Protein AF-A0A7S0P235-F1 (afdb_monomer)

Foldseek 3Di:
DVLQVVLCVVVLDVTFDPCLVVQLVVCQVVVFQKEKEKDACAVQDPPRHPPDDDDRIDIEMDGNQQSNGSSSVCVQRVHPPNYGRGVVDDDDDDPCCVPPVPTGYHYDYDCPVVDDDDDPDPDDDDDDDDDDDD

Secondary structure (DSSP, 8-state):
-HHHHHHHHTSSSS---HHHHHHHHHHHHH--SEEEEEEE-TTTSTT--TT--S--EEEEEE-GGGSSSHHHHHHHHSSSS-----SSPPPPPPHHHHHTS---EEEE---TTT------TT------PPPPP-

Sequence (134 aa):
AEQKAAAAAGGEVAYVSTNDCTVSAFLRCLQPDCAIMAINFRGKLDGCGEADAGNYEDLITYMRGDYETPALLRRSVGGAPYRRAGAPPTAMLSNWAHFAGGATYGAITNWSKFARPLALGASEQELHLPLFDW

Mean predicted aligned error: 6.0 Å

Structure (mmCIF, N/CA/C/O backbone):
data_AF-A0A7S0P235-F1
#
_entry.id   AF-A0A7S0P235-F1
#
loop_
_atom_site.group_PDB
_atom_site.id
_atom_site.type_symbol
_atom_site.label_atom_id
_atom_site.label_alt_id
_atom_site.label_comp_id
_atom_site.label_asym_id
_atom_site.label_entity_id
_atom_site.label_seq_id
_atom_site.pdbx_PDB_ins_code
_atom_site.Cartn_x
_atom_site.Cartn_y
_atom_site.Cartn_z
_atom_site.occupancy
_atom_site.B_iso_or_equiv
_atom_site.auth_seq_id
_atom_site.auth_comp_id
_atom_site.auth_asym_id
_atom_site.auth_atom_id
_atom_site.pdbx_PDB_model_num
ATOM 1 N N . ALA A 1 1 ? 1.767 -18.796 3.807 1.00 66.19 1 ALA A N 1
ATOM 2 C CA . ALA A 1 1 ? 0.775 -19.584 3.040 1.00 66.19 1 ALA A CA 1
ATOM 3 C C . ALA A 1 1 ? -0.557 -19.636 3.781 1.00 66.19 1 ALA A C 1
ATOM 5 O O . ALA A 1 1 ? -1.568 -19.252 3.212 1.00 66.19 1 ALA A O 1
ATOM 6 N N . GLU A 1 2 ? -0.535 -19.991 5.064 1.00 78.75 2 GLU A N 1
ATOM 7 C CA . GLU A 1 2 ? -1.706 -20.077 5.946 1.00 78.75 2 GLU A CA 1
ATOM 8 C C . GLU A 1 2 ? -2.603 -18.825 5.953 1.00 78.75 2 GLU A C 1
ATOM 10 O O . GLU A 1 2 ? -3.786 -18.937 5.660 1.00 78.75 2 GLU A O 1
ATOM 15 N N . GLN A 1 3 ? -2.050 -17.616 6.141 1.00 76.50 3 GLN A N 1
ATOM 16 C CA . GLN A 1 3 ? -2.857 -16.382 6.090 1.00 76.50 3 GLN A CA 1
ATOM 17 C C . GLN A 1 3 ? -3.567 -16.155 4.745 1.00 76.50 3 GLN A C 1
ATOM 19 O O . GLN A 1 3 ? -4.662 -15.600 4.711 1.00 76.50 3 GLN A O 1
ATOM 24 N N . LYS A 1 4 ? -2.964 -16.593 3.629 1.00 81.44 4 LYS A N 1
ATOM 25 C CA . LYS A 1 4 ? -3.592 -16.481 2.304 1.00 81.44 4 LYS A CA 1
ATOM 26 C C . LYS A 1 4 ? -4.774 -17.439 2.174 1.00 81.44 4 LYS A C 1
ATOM 28 O O . LYS A 1 4 ? -5.804 -17.052 1.634 1.00 81.44 4 LYS A O 1
ATOM 33 N N . ALA A 1 5 ? -4.624 -18.655 2.700 1.00 77.75 5 ALA A N 1
ATOM 34 C CA . ALA A 1 5 ? -5.684 -19.657 2.730 1.00 77.75 5 ALA A CA 1
ATOM 35 C C . ALA A 1 5 ? -6.838 -19.233 3.653 1.00 77.75 5 ALA A C 1
ATOM 37 O O . ALA A 1 5 ? -7.996 -19.301 3.251 1.00 77.75 5 ALA A O 1
ATOM 38 N N . ALA A 1 6 ?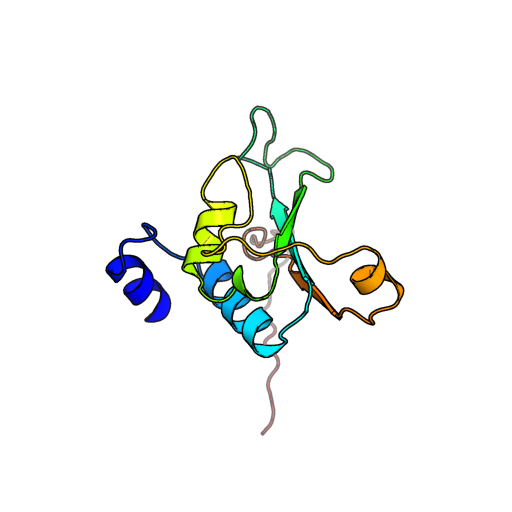 -6.528 -18.713 4.843 1.00 77.88 6 ALA A N 1
ATOM 39 C CA . ALA A 1 6 ? -7.525 -18.220 5.790 1.00 77.88 6 ALA A CA 1
ATOM 40 C C . ALA A 1 6 ? -8.354 -17.060 5.212 1.00 77.88 6 ALA A C 1
ATOM 42 O O . ALA A 1 6 ? -9.573 -17.047 5.351 1.00 77.88 6 ALA A O 1
ATOM 43 N N . ALA A 1 7 ? -7.718 -16.115 4.509 1.00 74.44 7 ALA A N 1
ATOM 44 C CA . ALA A 1 7 ? -8.437 -15.006 3.884 1.00 74.44 7 ALA A CA 1
ATOM 45 C C . ALA A 1 7 ? -9.386 -15.468 2.766 1.00 74.44 7 ALA A C 1
ATOM 47 O O . ALA A 1 7 ? -10.499 -14.960 2.672 1.00 74.44 7 ALA A O 1
ATOM 48 N N . ALA A 1 8 ? -8.971 -16.450 1.956 1.00 70.81 8 ALA A N 1
ATOM 49 C CA . ALA A 1 8 ? -9.838 -17.047 0.942 1.00 70.81 8 ALA A CA 1
ATOM 50 C C . ALA A 1 8 ? -11.035 -17.786 1.573 1.00 70.81 8 ALA A C 1
ATOM 52 O O . ALA A 1 8 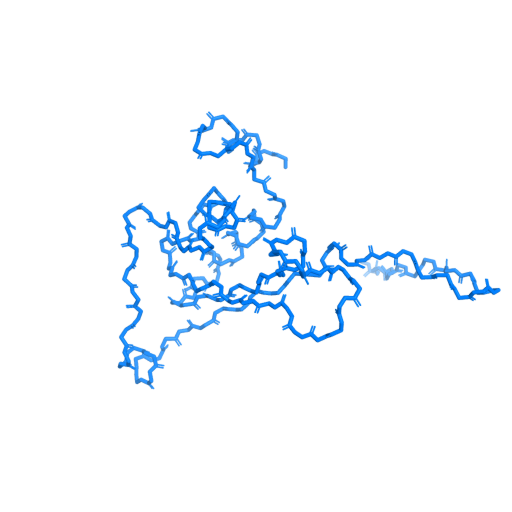? -12.147 -17.705 1.060 1.00 70.81 8 ALA A O 1
ATOM 53 N N . ALA A 1 9 ? -10.828 -18.457 2.711 1.00 70.44 9 ALA A N 1
ATOM 54 C CA . ALA A 1 9 ? -11.888 -19.151 3.443 1.00 70.44 9 ALA A CA 1
ATOM 55 C C . ALA A 1 9 ? -12.880 -18.197 4.137 1.00 70.44 9 ALA A C 1
ATOM 57 O O . ALA A 1 9 ? -14.056 -18.527 4.261 1.00 70.44 9 ALA A O 1
ATOM 58 N N . GLY A 1 10 ? -12.429 -17.014 4.568 1.00 72.88 10 GLY A N 1
ATOM 59 C CA . GLY A 1 10 ? -13.272 -16.007 5.223 1.00 72.88 10 GLY A CA 1
ATOM 60 C C . GLY A 1 10 ? -14.265 -15.295 4.295 1.00 72.88 10 GLY A C 1
ATOM 61 O O . GLY A 1 10 ? -15.161 -14.616 4.782 1.00 72.88 10 GLY A O 1
ATOM 62 N N . GLY A 1 11 ? -14.123 -15.420 2.969 1.00 73.81 11 GLY A N 1
ATOM 63 C CA . GLY A 1 11 ? -15.092 -14.923 1.980 1.00 73.81 11 GLY A CA 1
ATOM 64 C C . GLY A 1 11 ? -15.154 -13.399 1.789 1.00 73.81 11 GLY A C 1
ATOM 65 O O . GLY A 1 11 ? -15.811 -12.932 0.864 1.00 73.81 11 GLY A O 1
ATOM 66 N N . GLU A 1 12 ? -14.454 -12.609 2.608 1.00 80.38 12 GLU A N 1
ATOM 67 C CA . GLU A 1 12 ? -14.461 -11.140 2.512 1.00 80.38 12 GLU A CA 1
ATOM 68 C C . GLU A 1 12 ? -13.705 -10.593 1.291 1.00 80.38 12 GLU A C 1
ATOM 70 O O . GLU A 1 12 ? -14.008 -9.502 0.803 1.00 80.38 12 GLU A O 1
ATOM 75 N N . VAL A 1 13 ? -12.697 -11.328 0.813 1.00 89.50 13 VAL A N 1
ATOM 76 C CA . VAL A 1 13 ? -11.896 -11.012 -0.376 1.00 89.50 13 VAL A CA 1
ATOM 77 C C . VAL A 1 13 ? -11.519 -12.300 -1.101 1.00 89.50 13 VAL A C 1
ATOM 79 O O . VAL A 1 13 ? -11.275 -13.322 -0.468 1.00 89.50 13 VAL A O 1
ATOM 82 N N . ALA A 1 14 ? -11.398 -12.248 -2.430 1.00 90.00 14 ALA A N 1
ATOM 83 C CA . ALA A 1 14 ? -11.033 -13.426 -3.223 1.00 90.00 14 ALA A CA 1
ATOM 84 C C . ALA A 1 14 ? -9.629 -13.969 -2.890 1.00 90.00 14 ALA A C 1
ATOM 86 O O . ALA A 1 14 ? -9.378 -15.166 -2.991 1.00 90.00 1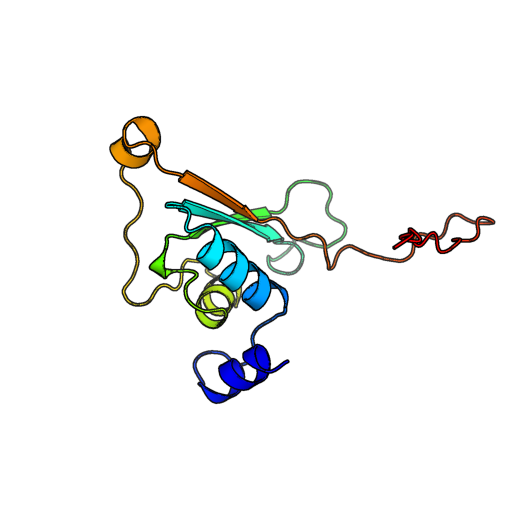4 ALA A O 1
ATOM 87 N N . TYR A 1 15 ? -8.695 -13.086 -2.519 1.00 93.19 15 TYR A N 1
ATOM 88 C CA . TYR A 1 15 ? -7.344 -13.451 -2.099 1.00 93.19 15 TYR A CA 1
ATOM 89 C C . TYR A 1 15 ? -6.661 -12.298 -1.364 1.00 93.19 15 TYR A C 1
ATOM 91 O O . TYR A 1 15 ? -7.030 -11.141 -1.542 1.00 93.19 15 TYR A O 1
ATOM 99 N N . VAL A 1 16 ? -5.588 -12.597 -0.630 1.00 94.88 16 VAL A N 1
ATOM 100 C CA . VAL A 1 16 ? -4.645 -11.597 -0.097 1.00 94.88 16 VAL A CA 1
ATOM 101 C C . VAL A 1 16 ? -3.240 -11.842 -0.656 1.00 94.88 16 VAL A C 1
ATOM 103 O O . VAL A 1 16 ? -2.851 -12.968 -0.979 1.00 94.88 16 VAL A O 1
ATOM 106 N N . SER A 1 17 ? -2.470 -10.772 -0.836 1.00 93.69 17 SER A N 1
ATOM 107 C CA . SER A 1 17 ? -1.106 -10.811 -1.364 1.00 93.69 17 SER A CA 1
ATOM 108 C C . SER A 1 17 ? -0.106 -10.961 -0.229 1.00 93.69 17 SER A C 1
ATOM 110 O O . SER A 1 17 ? -0.428 -10.792 0.942 1.00 93.69 17 SER A O 1
ATOM 112 N N . THR A 1 18 ? 1.144 -11.249 -0.590 1.00 95.06 18 THR A N 1
ATOM 113 C CA . THR A 1 18 ? 2.247 -11.156 0.370 1.00 95.06 18 THR A CA 1
ATOM 114 C C . THR A 1 18 ? 2.365 -9.737 0.935 1.00 95.06 18 THR A C 1
ATOM 116 O O . THR A 1 18 ? 2.545 -9.606 2.135 1.00 95.06 18 THR A O 1
ATOM 119 N N . ASN A 1 19 ? 2.185 -8.694 0.108 1.00 95.50 19 ASN A N 1
ATOM 120 C CA . ASN A 1 19 ? 2.203 -7.306 0.577 1.00 95.50 19 ASN A CA 1
ATOM 121 C C . ASN A 1 19 ? 1.143 -7.068 1.659 1.00 95.50 19 ASN A C 1
ATOM 123 O O . ASN A 1 19 ? 1.474 -6.555 2.717 1.00 95.50 19 ASN A O 1
ATOM 127 N N . ASP A 1 20 ? -0.098 -7.503 1.432 1.00 96.12 20 ASP A N 1
ATOM 128 C CA . ASP A 1 20 ? -1.196 -7.293 2.386 1.00 96.12 20 ASP A CA 1
ATOM 129 C C . ASP A 1 20 ? -0.886 -7.958 3.739 1.00 96.12 20 ASP A C 1
ATOM 131 O O . ASP A 1 20 ? -1.083 -7.363 4.797 1.00 96.12 20 ASP A O 1
ATOM 135 N N . CYS A 1 21 ? -0.342 -9.179 3.712 1.00 95.88 21 CYS A N 1
ATOM 136 C CA . CYS A 1 21 ? 0.089 -9.894 4.913 1.00 95.88 21 CYS A CA 1
ATOM 137 C C . CYS A 1 21 ? 1.236 -9.179 5.637 1.00 95.88 21 CYS A C 1
ATOM 139 O O . CYS A 1 21 ? 1.159 -8.958 6.844 1.00 95.88 21 CYS A O 1
ATOM 141 N N . THR A 1 22 ? 2.292 -8.814 4.907 1.00 96.00 22 THR A N 1
ATOM 142 C CA . THR A 1 22 ? 3.483 -8.172 5.476 1.00 96.00 22 THR A CA 1
ATOM 143 C C . THR A 1 22 ? 3.148 -6.809 6.064 1.00 96.00 22 THR A C 1
ATOM 145 O O . THR A 1 22 ? 3.553 -6.526 7.185 1.00 96.00 22 THR A O 1
ATOM 148 N N . VAL A 1 23 ? 2.374 -5.988 5.353 1.00 97.25 23 VAL A N 1
ATOM 149 C CA . VAL A 1 23 ? 1.980 -4.653 5.819 1.00 97.25 23 VAL A CA 1
ATOM 150 C C . VAL A 1 23 ? 1.086 -4.747 7.050 1.00 97.25 23 VAL A C 1
ATOM 152 O O . VAL A 1 23 ? 1.350 -4.052 8.027 1.00 97.25 23 VAL A O 1
ATOM 155 N N . SER A 1 24 ? 0.086 -5.638 7.054 1.00 97.06 24 SER A N 1
ATOM 156 C CA . SER A 1 24 ? -0.760 -5.846 8.237 1.00 97.06 24 SER A CA 1
ATOM 157 C C . SER A 1 24 ? 0.075 -6.283 9.442 1.00 97.06 24 SER A C 1
ATOM 159 O O . SER A 1 24 ? -0.040 -5.695 10.514 1.00 97.06 24 SER A O 1
ATOM 161 N N . ALA A 1 25 ? 0.968 -7.261 9.271 1.00 96.94 25 ALA A N 1
ATOM 162 C CA . ALA A 1 25 ? 1.818 -7.744 10.357 1.00 96.94 25 ALA A CA 1
ATOM 163 C C . ALA A 1 25 ? 2.776 -6.659 10.880 1.00 96.94 25 ALA A C 1
ATOM 165 O O . ALA A 1 25 ? 2.878 -6.457 12.089 1.00 96.94 25 ALA A O 1
ATOM 166 N N . PHE A 1 26 ? 3.441 -5.939 9.976 1.00 97.50 26 PHE A N 1
ATOM 167 C CA . PHE A 1 26 ? 4.387 -4.879 10.312 1.00 97.50 26 PHE A CA 1
ATOM 168 C C . PHE A 1 26 ? 3.710 -3.726 11.059 1.00 97.50 26 PHE A C 1
ATOM 170 O O . PHE A 1 26 ? 4.154 -3.339 12.139 1.00 97.50 26 PHE A O 1
ATOM 177 N N . LEU A 1 27 ? 2.587 -3.223 10.542 1.00 97.81 27 LEU A N 1
ATOM 178 C CA . LEU A 1 27 ? 1.855 -2.126 11.173 1.00 97.81 27 LEU A CA 1
ATOM 179 C C . LEU A 1 27 ? 1.220 -2.530 12.501 1.00 97.81 27 LEU A C 1
ATOM 181 O O . LEU A 1 27 ? 1.220 -1.738 13.436 1.00 97.81 27 LEU A O 1
ATOM 185 N N . ARG A 1 28 ? 0.747 -3.771 12.639 1.00 97.44 28 ARG A N 1
ATOM 186 C CA . ARG A 1 28 ? 0.267 -4.285 13.930 1.00 97.44 28 ARG A CA 1
ATOM 187 C C . ARG A 1 28 ? 1.370 -4.431 14.969 1.00 97.44 28 ARG A C 1
ATOM 189 O O . ARG A 1 28 ? 1.072 -4.362 16.156 1.00 97.44 28 ARG A O 1
ATOM 196 N N . CYS A 1 29 ? 2.607 -4.659 14.537 1.00 97.50 29 CYS A N 1
ATOM 197 C CA . CYS A 1 29 ? 3.759 -4.738 15.426 1.00 97.50 29 CYS A CA 1
ATOM 198 C C . CYS A 1 29 ? 4.183 -3.348 15.915 1.00 97.50 29 CYS A C 1
ATOM 200 O O . CYS A 1 29 ? 4.401 -3.169 17.108 1.00 97.50 29 CYS A O 1
ATOM 202 N N . LEU A 1 30 ? 4.252 -2.365 15.012 1.00 97.38 30 LEU A N 1
ATOM 203 C CA . LEU A 1 30 ? 4.677 -1.002 15.348 1.00 97.38 30 LEU A CA 1
ATOM 204 C C . LEU A 1 30 ? 3.569 -0.133 15.953 1.00 97.38 30 LEU A C 1
ATOM 206 O O . LEU A 1 30 ? 3.861 0.821 16.663 1.00 97.38 30 LEU A O 1
ATOM 210 N N . GLN A 1 31 ? 2.311 -0.451 15.650 1.00 97.12 31 GLN A N 1
ATOM 211 C CA . GLN A 1 31 ? 1.114 0.263 16.096 1.00 97.12 31 GLN A CA 1
ATOM 212 C C . GLN A 1 31 ? 1.162 1.792 15.901 1.00 97.12 31 GLN A C 1
ATOM 214 O O . GLN A 1 31 ? 0.806 2.518 16.833 1.00 97.12 31 GLN A O 1
ATOM 219 N N . PRO A 1 32 ? 1.562 2.316 14.721 1.00 97.81 32 PRO A N 1
ATOM 220 C CA . PRO A 1 32 ? 1.535 3.754 14.510 1.00 97.81 32 PRO A CA 1
ATOM 221 C C . PRO A 1 32 ? 0.097 4.277 14.553 1.00 97.81 32 PRO A C 1
ATOM 223 O O . PRO A 1 32 ? -0.853 3.589 14.152 1.00 97.81 32 PRO A O 1
ATOM 226 N N . ASP A 1 33 ? -0.057 5.518 14.998 1.00 97.06 33 ASP A N 1
ATOM 227 C CA . ASP A 1 33 ? -1.356 6.197 15.036 1.00 97.06 33 ASP A CA 1
ATOM 228 C C . ASP A 1 33 ? -1.872 6.493 13.627 1.00 97.06 33 ASP A C 1
ATOM 230 O O . ASP A 1 33 ? -3.074 6.421 13.375 1.00 97.06 33 ASP A O 1
ATOM 234 N N . CYS A 1 34 ? -0.951 6.754 12.699 1.00 97.44 34 CYS A N 1
ATOM 235 C CA . CYS A 1 34 ? -1.219 6.963 11.285 1.00 97.44 34 CYS A CA 1
ATOM 236 C C . CYS A 1 34 ? -0.179 6.218 10.442 1.00 97.44 34 CYS A C 1
ATOM 238 O O . CY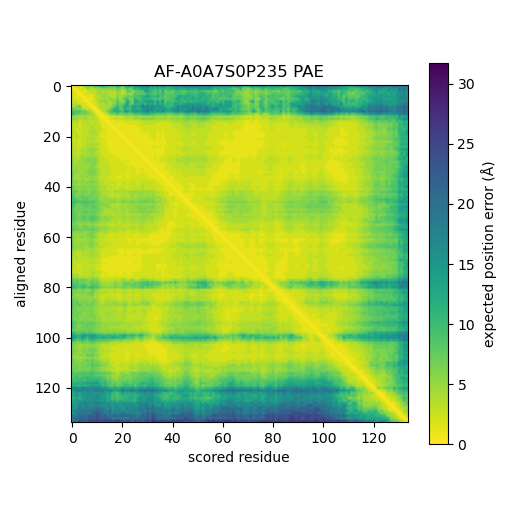S A 1 34 ? 1.021 6.378 10.631 1.00 97.44 34 CYS A O 1
ATOM 240 N N . ALA A 1 35 ? -0.608 5.406 9.487 1.00 98.00 35 ALA A N 1
ATOM 241 C CA . ALA A 1 35 ? 0.280 4.800 8.505 1.00 98.00 35 ALA A CA 1
ATOM 242 C C . ALA A 1 35 ? -0.059 5.297 7.104 1.00 98.00 35 ALA A C 1
ATOM 244 O O . ALA A 1 35 ? -1.223 5.519 6.796 1.00 98.00 35 ALA A O 1
ATOM 245 N N . ILE A 1 36 ? 0.935 5.435 6.238 1.00 97.44 36 ILE A N 1
ATOM 246 C CA . ILE A 1 36 ? 0.738 5.733 4.818 1.00 97.44 36 ILE A CA 1
ATOM 247 C C . ILE A 1 36 ? 1.329 4.612 3.975 1.00 97.44 36 ILE A C 1
ATOM 249 O O . ILE A 1 36 ? 2.411 4.101 4.270 1.00 97.44 36 ILE A O 1
ATOM 253 N N . MET A 1 37 ? 0.623 4.217 2.922 1.00 97.75 37 MET A N 1
ATOM 254 C CA . MET A 1 37 ? 1.131 3.271 1.936 1.00 97.75 37 MET A CA 1
ATOM 255 C C . MET A 1 37 ? 1.027 3.867 0.542 1.00 97.75 37 MET A C 1
ATOM 257 O O . MET A 1 37 ? -0.072 4.195 0.092 1.00 97.75 37 MET A O 1
ATOM 261 N N . ALA A 1 38 ? 2.169 3.941 -0.135 1.00 96.69 38 ALA A N 1
ATOM 262 C CA . ALA A 1 38 ? 2.243 4.326 -1.534 1.00 96.69 38 ALA A CA 1
ATOM 263 C C . ALA A 1 38 ? 1.618 3.253 -2.431 1.00 96.69 38 ALA A C 1
ATOM 265 O O . ALA A 1 38 ? 1.904 2.056 -2.291 1.00 96.69 38 ALA A O 1
ATOM 266 N N . ILE A 1 39 ? 0.784 3.680 -3.376 1.00 93.94 39 ILE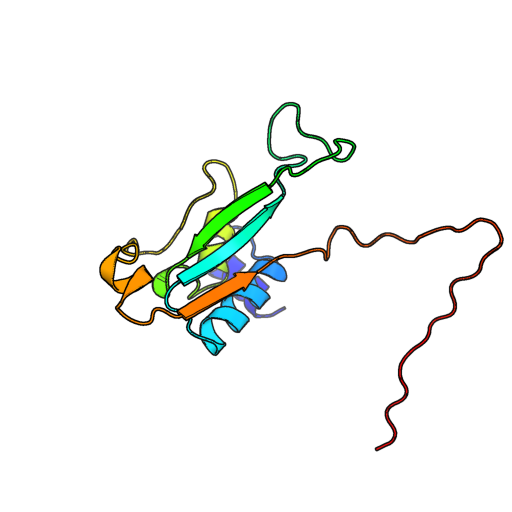 A N 1
ATOM 267 C CA . ILE A 1 39 ? 0.188 2.828 -4.403 1.00 93.94 39 ILE A CA 1
ATOM 268 C C . ILE A 1 39 ? 0.634 3.286 -5.790 1.00 93.94 39 ILE A C 1
ATOM 270 O O . ILE A 1 39 ? 0.489 4.441 -6.155 1.00 93.94 39 ILE A O 1
ATOM 274 N N . ASN A 1 40 ? 1.160 2.358 -6.589 1.00 93.62 40 ASN A N 1
ATOM 275 C CA . ASN A 1 40 ? 1.506 2.625 -7.986 1.00 93.62 40 ASN A CA 1
ATOM 276 C C . ASN A 1 40 ? 0.234 2.652 -8.843 1.00 93.62 40 ASN A C 1
ATOM 278 O O . ASN A 1 40 ? -0.504 1.663 -8.832 1.00 93.62 40 ASN A O 1
ATOM 282 N N . PHE A 1 41 ? 0.008 3.730 -9.595 1.00 93.19 41 PHE A N 1
ATOM 283 C CA . PHE A 1 41 ? -1.135 3.896 -10.503 1.00 93.19 41 PHE A CA 1
ATOM 284 C C . PHE A 1 41 ? -0.905 3.406 -11.931 1.00 93.19 41 PHE A C 1
ATOM 286 O O . PHE A 1 41 ? -1.870 3.286 -12.692 1.00 93.19 41 PHE A O 1
ATOM 293 N N . ARG A 1 42 ? 0.329 3.049 -12.293 1.00 93.56 42 ARG A N 1
ATOM 294 C CA . ARG A 1 42 ? 0.606 2.456 -13.606 1.00 93.56 42 ARG A CA 1
ATOM 295 C C . ARG A 1 42 ? -0.198 1.171 -13.794 1.00 93.56 42 ARG A C 1
ATOM 297 O O . ARG A 1 42 ? -0.275 0.328 -12.897 1.00 93.56 42 ARG A O 1
ATOM 304 N N . GLY A 1 43 ? -0.859 1.065 -14.943 1.00 90.88 43 GLY A N 1
ATOM 305 C CA . GLY A 1 43 ? -1.766 -0.034 -15.276 1.00 90.88 43 GLY A CA 1
ATOM 306 C C . GLY A 1 43 ? -3.081 -0.047 -14.487 1.00 90.88 43 GLY A C 1
ATOM 307 O O . GLY A 1 43 ? -3.808 -1.037 -14.556 1.00 90.88 43 GLY A O 1
ATOM 308 N N . LYS A 1 44 ? -3.387 1.008 -13.719 1.00 90.50 44 LYS A N 1
ATOM 309 C CA . LYS A 1 44 ? -4.639 1.152 -12.953 1.00 90.50 44 LYS A CA 1
ATOM 310 C C . LYS A 1 44 ? -5.519 2.309 -13.422 1.00 90.50 44 LYS A C 1
ATOM 312 O O . LYS A 1 44 ? -6.709 2.297 -13.122 1.00 90.50 44 LYS A O 1
ATOM 317 N N . LEU A 1 45 ? -4.941 3.293 -14.109 1.00 89.31 45 LEU A N 1
ATOM 318 C CA . LEU A 1 45 ? -5.644 4.445 -14.669 1.00 89.31 45 LEU A CA 1
ATOM 319 C C 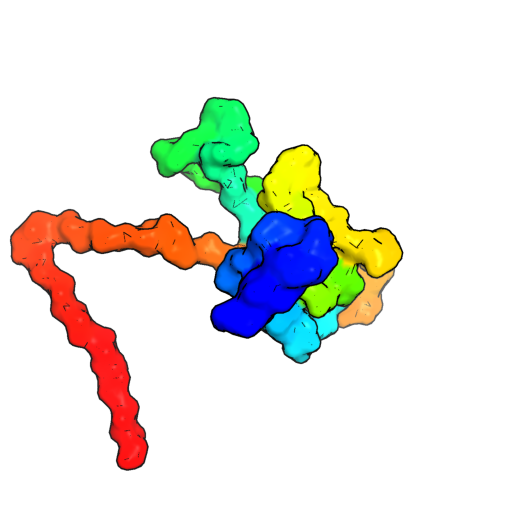. LEU A 1 45 ? -5.510 4.451 -16.192 1.00 89.31 45 LEU A C 1
ATOM 321 O O . LEU A 1 45 ? -4.465 4.071 -16.730 1.00 89.31 45 LEU A O 1
ATOM 325 N N . ASP A 1 46 ? -6.552 4.920 -16.874 1.00 92.06 46 ASP A N 1
ATOM 326 C CA . ASP A 1 46 ? -6.539 5.072 -18.326 1.00 92.06 46 ASP A CA 1
ATOM 327 C C . ASP A 1 46 ? -5.419 6.031 -18.748 1.00 92.06 46 ASP A C 1
ATOM 329 O O . ASP A 1 46 ? -5.284 7.133 -18.216 1.00 92.06 46 ASP A O 1
ATOM 333 N N . GLY A 1 47 ? -4.589 5.594 -19.697 1.00 93.00 47 GLY A N 1
ATOM 334 C CA . GLY A 1 47 ? -3.454 6.380 -20.186 1.00 93.00 47 GLY A CA 1
ATOM 335 C C . GLY A 1 47 ? -2.249 6.460 -19.240 1.00 93.00 47 GLY A C 1
ATOM 336 O O . GLY A 1 47 ? -1.342 7.230 -19.530 1.00 93.00 47 GLY A O 1
ATOM 337 N N . CYS A 1 48 ? -2.210 5.684 -18.148 1.00 94.06 48 CYS A N 1
ATOM 338 C CA . CYS A 1 48 ? -1.059 5.592 -17.243 1.00 94.06 48 CYS A CA 1
ATOM 339 C C . CYS A 1 48 ? -0.400 4.206 -17.335 1.00 94.06 48 CYS A C 1
ATOM 341 O O . CYS A 1 48 ? -0.918 3.210 -16.816 1.00 94.06 48 CYS A O 1
ATOM 343 N N . GLY A 1 49 ? 0.745 4.132 -18.007 1.00 94.50 49 GLY A N 1
ATOM 344 C CA . GLY A 1 49 ? 1.451 2.901 -18.346 1.00 94.50 49 GLY A CA 1
ATOM 345 C C . GLY A 1 49 ? 2.816 2.732 -17.675 1.00 94.50 49 GLY A C 1
ATOM 346 O O . GLY A 1 49 ? 3.371 3.624 -17.043 1.00 94.50 49 GLY A O 1
ATOM 347 N N . GLU A 1 50 ? 3.393 1.542 -17.852 1.00 92.81 50 GLU A N 1
ATOM 348 C CA . GLU A 1 50 ? 4.702 1.167 -17.290 1.00 92.81 50 GLU A CA 1
ATOM 349 C C . GLU A 1 50 ? 5.881 1.974 -17.863 1.00 92.81 50 GLU A C 1
ATOM 351 O O . GLU A 1 50 ? 6.919 2.077 -17.216 1.00 92.81 50 GLU A O 1
ATOM 356 N N . ALA A 1 51 ? 5.731 2.543 -19.062 1.00 93.50 51 ALA A N 1
ATOM 357 C CA . ALA A 1 51 ? 6.770 3.329 -19.728 1.00 93.50 51 ALA A CA 1
ATOM 358 C C . ALA A 1 51 ? 6.774 4.814 -19.323 1.00 93.50 51 ALA A C 1
ATOM 360 O O . ALA A 1 51 ? 7.702 5.538 -19.684 1.00 93.50 51 ALA A O 1
ATOM 361 N N . ASP A 1 52 ? 5.761 5.273 -18.584 1.00 94.44 52 ASP A N 1
ATOM 362 C CA . ASP A 1 52 ? 5.635 6.685 -18.240 1.00 94.44 52 ASP A CA 1
ATOM 363 C C . ASP A 1 52 ? 6.670 7.091 -17.186 1.00 94.44 52 ASP A C 1
ATOM 365 O O . ASP A 1 52 ? 6.776 6.492 -16.106 1.00 94.44 52 ASP A O 1
ATOM 369 N N . ALA A 1 53 ? 7.422 8.150 -17.485 1.00 94.69 53 ALA A N 1
ATOM 370 C CA . ALA A 1 53 ? 8.402 8.734 -16.580 1.00 94.69 53 ALA A CA 1
ATOM 371 C C . ALA A 1 53 ? 7.736 9.729 -15.617 1.00 94.69 53 ALA A C 1
ATOM 373 O O . ALA A 1 53 ? 6.975 10.595 -16.038 1.00 94.69 53 ALA A O 1
ATOM 374 N N . GLY A 1 54 ? 8.057 9.628 -14.325 1.00 93.75 54 GLY A N 1
ATOM 375 C CA . GLY A 1 54 ? 7.532 10.514 -13.282 1.00 93.75 54 GLY A CA 1
ATOM 376 C C . GLY A 1 54 ? 6.857 9.773 -12.127 1.00 93.75 54 GLY A C 1
ATOM 377 O O . GLY A 1 54 ? 6.888 8.540 -12.041 1.00 93.75 54 GLY A O 1
ATOM 378 N N . ASN A 1 55 ? 6.250 10.540 -11.223 1.00 94.44 55 ASN A N 1
ATOM 379 C CA . ASN A 1 55 ? 5.567 10.015 -10.044 1.00 94.44 55 ASN A CA 1
ATOM 380 C C . ASN A 1 55 ? 4.096 9.746 -10.370 1.00 94.44 55 ASN A C 1
ATOM 382 O O . ASN A 1 55 ? 3.278 10.659 -10.390 1.00 94.44 55 ASN A O 1
ATOM 386 N N . TYR A 1 56 ? 3.784 8.476 -10.619 1.00 94.19 56 TYR A N 1
ATOM 387 C CA . TYR A 1 56 ? 2.419 7.983 -10.802 1.00 94.19 56 TYR A CA 1
ATOM 388 C C . TYR A 1 56 ? 2.035 7.146 -9.591 1.00 94.19 56 TYR A C 1
ATOM 390 O O . TYR A 1 56 ? 1.937 5.917 -9.651 1.00 94.19 56 TYR A O 1
ATOM 398 N N . GLU A 1 57 ? 1.904 7.834 -8.467 1.00 93.69 57 GLU A N 1
ATOM 399 C CA . GLU A 1 57 ? 1.543 7.242 -7.192 1.00 93.69 57 GLU A CA 1
ATOM 400 C C . GLU A 1 57 ? 0.571 8.130 -6.422 1.00 93.69 57 GLU A C 1
ATOM 402 O O . GLU A 1 57 ? 0.415 9.312 -6.722 1.00 93.69 57 GLU A O 1
ATOM 407 N N . ASP A 1 58 ? -0.071 7.528 -5.433 1.00 92.69 58 ASP A N 1
ATOM 408 C CA . ASP A 1 58 ? -0.837 8.220 -4.405 1.00 92.69 58 ASP A CA 1
ATOM 409 C C . ASP A 1 58 ? -0.674 7.466 -3.084 1.00 92.69 58 ASP A C 1
ATOM 411 O O . ASP A 1 58 ? -0.122 6.359 -3.038 1.00 92.69 58 ASP A O 1
ATOM 415 N N . LEU A 1 59 ? -1.158 8.054 -2.000 1.00 95.31 59 LEU A N 1
ATOM 416 C CA . LEU A 1 59 ? -1.019 7.531 -0.654 1.00 95.31 59 LEU A CA 1
ATOM 417 C C . LEU A 1 59 ? -2.385 7.129 -0.104 1.00 95.31 59 LEU A C 1
ATOM 419 O O . LEU A 1 59 ? -3.303 7.941 -0.003 1.00 95.31 59 LEU A O 1
ATOM 423 N N . ILE A 1 60 ? -2.501 5.882 0.354 1.00 96.56 60 ILE A N 1
ATOM 424 C CA . ILE A 1 60 ? -3.605 5.503 1.237 1.00 96.56 60 ILE A CA 1
ATOM 425 C C . ILE A 1 60 ? -3.133 5.651 2.676 1.00 96.56 60 ILE A C 1
ATOM 427 O O . ILE A 1 60 ? -2.215 4.958 3.120 1.00 96.56 60 ILE A O 1
ATOM 431 N N . THR A 1 61 ? -3.796 6.538 3.407 1.00 96.62 61 THR A N 1
ATOM 432 C CA . THR A 1 61 ? -3.620 6.690 4.850 1.00 96.62 61 THR A CA 1
ATOM 433 C C . THR A 1 61 ? -4.429 5.629 5.587 1.00 96.62 61 THR A C 1
ATOM 435 O O . THR A 1 61 ? -5.571 5.379 5.223 1.00 96.62 61 THR A O 1
ATOM 438 N N . TYR A 1 62 ? -3.881 5.041 6.641 1.00 97.88 62 TYR A N 1
ATOM 439 C CA . TYR A 1 62 ? -4.492 4.017 7.478 1.00 97.88 62 TYR A CA 1
ATOM 440 C C . TYR A 1 62 ? -4.394 4.399 8.952 1.00 97.88 62 TYR A C 1
ATOM 442 O O . TYR A 1 62 ? -3.361 4.875 9.417 1.00 97.88 62 TYR A O 1
ATOM 450 N N . MET A 1 63 ? -5.460 4.139 9.695 1.00 97.50 63 MET A N 1
ATOM 451 C CA . MET A 1 63 ? -5.501 4.189 11.155 1.00 97.50 63 MET A CA 1
ATOM 452 C C . MET A 1 63 ? -5.410 2.763 11.705 1.00 97.50 63 MET A C 1
ATOM 454 O O . MET A 1 63 ? -5.522 1.799 10.947 1.00 97.50 63 MET A O 1
ATOM 458 N N . ARG A 1 64 ? -5.256 2.606 13.026 1.00 95.31 64 ARG A N 1
ATOM 459 C CA . ARG A 1 64 ? -5.083 1.289 13.679 1.00 95.31 64 ARG A CA 1
ATOM 460 C C . ARG A 1 64 ? -6.089 0.223 13.219 1.00 95.31 64 ARG A C 1
ATOM 462 O O . ARG A 1 64 ? -5.681 -0.880 12.874 1.00 95.31 64 ARG A O 1
ATOM 469 N N . GLY A 1 65 ? -7.370 0.586 13.123 1.00 95.94 65 GLY A N 1
ATOM 470 C CA . GLY A 1 65 ? -8.436 -0.321 12.678 1.00 95.94 65 GLY A CA 1
ATOM 471 C C . GLY A 1 65 ? -8.394 -0.702 11.191 1.00 95.94 65 GLY A C 1
ATOM 472 O O . GLY A 1 65 ? -9.010 -1.682 10.787 1.00 95.94 65 GLY A O 1
ATOM 473 N N . ASP A 1 66 ? -7.673 0.040 10.346 1.00 97.31 66 ASP A N 1
ATOM 474 C CA . ASP A 1 66 ? -7.646 -0.217 8.901 1.00 97.31 66 ASP A CA 1
ATOM 475 C C . ASP A 1 66 ? -6.645 -1.307 8.494 1.00 97.31 66 ASP A C 1
ATOM 477 O O . ASP A 1 66 ? -6.772 -1.877 7.410 1.00 97.31 66 ASP A O 1
ATOM 481 N N . TYR A 1 67 ? -5.647 -1.600 9.333 1.00 96.38 67 TYR A N 1
ATOM 482 C CA . TYR A 1 67 ? -4.581 -2.564 9.031 1.00 96.38 67 TYR A CA 1
ATOM 483 C C . TYR A 1 67 ? -4.616 -3.823 9.915 1.00 96.38 67 TYR A C 1
ATOM 485 O O . TYR A 1 67 ? -3.682 -4.632 9.890 1.00 96.38 67 TYR A O 1
ATOM 493 N N . GLU A 1 68 ? -5.699 -4.032 10.672 1.00 95.31 68 GLU A N 1
ATOM 494 C CA . GLU A 1 68 ? -5.858 -5.176 11.586 1.00 95.31 68 GLU A CA 1
ATOM 495 C C . GLU A 1 68 ? -5.797 -6.528 10.872 1.00 95.31 68 GLU A C 1
ATOM 497 O O . GLU A 1 68 ? -5.315 -7.522 11.429 1.00 95.31 68 GLU A O 1
ATOM 502 N N . THR A 1 69 ? -6.250 -6.568 9.618 1.00 94.38 69 THR A N 1
ATOM 503 C CA . THR A 1 69 ? -6.223 -7.778 8.802 1.00 94.38 69 THR A CA 1
ATOM 504 C C . THR A 1 69 ? -5.675 -7.509 7.399 1.00 94.38 69 THR A C 1
ATOM 506 O O . THR A 1 69 ? -5.901 -6.440 6.824 1.00 94.38 69 THR A O 1
ATOM 509 N N . PRO A 1 70 ? -5.018 -8.506 6.779 1.00 95.56 70 PRO A N 1
ATOM 510 C CA . PRO A 1 70 ? -4.620 -8.426 5.374 1.00 95.56 70 PRO A CA 1
ATOM 511 C C . PRO A 1 70 ? -5.810 -8.216 4.422 1.00 95.56 70 PRO A C 1
ATOM 513 O O . PRO A 1 70 ? -5.660 -7.600 3.371 1.00 95.56 70 PRO A O 1
ATOM 516 N N . ALA A 1 71 ? -7.004 -8.704 4.778 1.00 94.88 71 ALA A N 1
ATOM 517 C CA . ALA A 1 71 ? -8.211 -8.543 3.967 1.00 94.88 71 ALA A CA 1
ATOM 518 C C . ALA A 1 71 ? -8.664 -7.075 3.878 1.00 94.88 71 ALA A C 1
ATOM 520 O O . ALA A 1 71 ? -9.073 -6.626 2.808 1.00 94.88 71 ALA A O 1
ATOM 521 N N . LEU A 1 72 ? -8.531 -6.303 4.961 1.00 95.38 72 LEU A N 1
ATOM 522 C CA . LEU A 1 72 ? -8.812 -4.863 4.956 1.00 95.38 72 LEU A CA 1
ATOM 523 C C . LEU A 1 72 ? -7.882 -4.115 3.991 1.00 95.38 72 LEU A C 1
ATOM 525 O O . LEU A 1 72 ? -8.355 -3.371 3.133 1.00 95.38 72 LEU A O 1
ATOM 529 N N . LEU A 1 73 ? -6.578 -4.397 4.049 1.00 96.19 73 LEU A N 1
ATOM 530 C CA . LEU A 1 73 ? -5.590 -3.822 3.128 1.00 96.19 73 LEU A CA 1
ATOM 531 C C . LEU A 1 73 ? -5.801 -4.273 1.683 1.00 96.19 73 LEU A C 1
ATOM 533 O O . LEU A 1 73 ? -5.586 -3.516 0.743 1.00 96.19 73 LEU A O 1
ATOM 537 N N . ARG A 1 74 ? -6.254 -5.509 1.473 1.00 95.88 74 ARG A N 1
ATOM 538 C CA . ARG A 1 74 ? -6.649 -5.962 0.142 1.00 95.88 74 ARG A CA 1
ATOM 539 C C . ARG A 1 74 ? -7.817 -5.139 -0.389 1.00 95.88 74 ARG A C 1
ATOM 541 O O . ARG A 1 74 ? -7.767 -4.678 -1.527 1.00 95.88 74 ARG A O 1
ATOM 548 N N . ARG A 1 75 ? -8.874 -4.968 0.407 1.00 94.38 75 ARG A N 1
ATOM 549 C CA . ARG A 1 75 ? -10.050 -4.193 -0.007 1.00 94.38 75 ARG A CA 1
ATOM 550 C C . ARG A 1 75 ? -9.680 -2.760 -0.367 1.00 94.38 75 ARG A C 1
ATOM 552 O O . ARG A 1 75 ? -10.218 -2.250 -1.344 1.00 94.38 75 ARG A O 1
ATOM 559 N N . SER A 1 76 ? -8.739 -2.147 0.350 1.00 95.62 76 SER A N 1
ATOM 560 C CA . SER A 1 76 ? -8.350 -0.761 0.083 1.00 95.62 76 SER A CA 1
ATOM 561 C C . SER A 1 76 ? -7.631 -0.549 -1.248 1.00 95.62 76 SER A C 1
ATOM 563 O O . SER A 1 76 ? -7.736 0.529 -1.833 1.00 95.62 76 SER A O 1
ATOM 565 N N . VAL A 1 77 ? -6.943 -1.576 -1.761 1.00 93.75 77 VAL A N 1
ATOM 566 C CA . VAL A 1 77 ? -6.208 -1.527 -3.041 1.00 93.75 77 VAL A CA 1
ATOM 567 C C . VAL A 1 77 ? -6.866 -2.329 -4.170 1.00 93.75 77 VAL A C 1
ATOM 569 O O . VAL A 1 77 ? -6.323 -2.395 -5.278 1.00 93.75 77 VAL A O 1
ATOM 572 N N . GLY A 1 78 ? -8.003 -2.972 -3.891 1.00 89.38 78 GLY A N 1
ATOM 573 C CA . GLY A 1 78 ? -8.646 -3.967 -4.755 1.00 89.38 78 GLY A CA 1
ATOM 574 C C . GLY A 1 78 ? -9.313 -3.405 -6.010 1.00 89.38 78 GLY A C 1
ATOM 575 O O . GLY A 1 78 ? -9.564 -4.159 -6.945 1.00 89.38 78 GLY A O 1
ATOM 576 N N . GLY A 1 79 ? -9.559 -2.098 -6.062 1.00 84.00 79 GLY A N 1
ATOM 577 C CA . GLY A 1 79 ? -10.162 -1.417 -7.203 1.00 84.00 79 GLY A CA 1
ATOM 578 C C . GLY A 1 79 ? -10.507 0.025 -6.860 1.00 84.00 79 GLY A C 1
ATOM 579 O O . GLY A 1 79 ? -10.519 0.398 -5.688 1.00 84.00 79 GLY A O 1
ATOM 580 N N . ALA A 1 80 ? -10.769 0.839 -7.880 1.00 83.06 80 ALA A N 1
ATOM 581 C CA . ALA A 1 80 ? -11.214 2.207 -7.664 1.00 83.06 80 ALA A CA 1
ATOM 582 C C . ALA A 1 80 ? -12.614 2.231 -7.002 1.00 83.06 80 ALA A C 1
ATOM 584 O O . ALA A 1 80 ? -13.475 1.429 -7.371 1.00 83.06 80 ALA A O 1
ATOM 585 N N . PRO A 1 81 ? -12.874 3.154 -6.056 1.00 86.44 81 PRO A N 1
ATOM 586 C CA . PRO A 1 81 ? -11.913 4.098 -5.485 1.00 86.44 81 PRO A CA 1
ATOM 587 C C . PRO A 1 81 ? -10.952 3.418 -4.493 1.00 86.44 81 PRO A C 1
ATOM 589 O O . PRO A 1 81 ? -11.385 2.665 -3.622 1.00 86.44 81 PRO A O 1
ATOM 592 N N . TYR A 1 82 ? -9.658 3.742 -4.591 1.00 92.12 82 TYR A N 1
ATOM 593 C CA . TYR A 1 82 ? -8.636 3.307 -3.636 1.00 92.12 82 TYR A CA 1
ATOM 594 C C . TYR A 1 82 ? -8.830 4.042 -2.310 1.00 92.12 82 TYR A C 1
ATOM 596 O O . TYR A 1 82 ? -8.669 5.259 -2.242 1.00 92.12 82 TYR A O 1
ATOM 604 N N . ARG A 1 83 ? -9.249 3.334 -1.258 1.00 94.19 83 ARG A N 1
ATOM 605 C CA . ARG A 1 83 ? -9.651 3.965 0.010 1.00 94.19 83 ARG A CA 1
ATOM 606 C C . ARG A 1 83 ? -9.530 3.028 1.195 1.00 94.19 83 ARG A C 1
ATOM 608 O O . ARG A 1 83 ? -9.581 1.817 1.038 1.00 94.19 83 ARG A O 1
ATOM 615 N N . ARG A 1 84 ? -9.463 3.592 2.399 1.00 95.38 84 ARG A N 1
ATOM 616 C CA . ARG A 1 84 ? -9.550 2.843 3.662 1.00 95.38 84 ARG A CA 1
ATOM 617 C C . ARG A 1 84 ? -10.760 1.908 3.694 1.00 95.38 84 ARG A C 1
ATOM 619 O O . ARG A 1 84 ? -11.826 2.255 3.186 1.00 95.38 84 ARG A O 1
ATOM 626 N N . ALA A 1 85 ? -10.582 0.747 4.317 1.00 94.81 85 ALA A N 1
ATOM 627 C CA . ALA A 1 85 ? -11.594 -0.304 4.368 1.00 94.81 85 ALA A CA 1
ATOM 628 C C . ALA A 1 85 ? -11.950 -0.751 5.796 1.00 94.81 85 ALA A C 1
ATOM 630 O O . ALA A 1 85 ? -12.626 -1.769 5.928 1.00 94.81 85 ALA A O 1
ATOM 631 N N . GLY A 1 86 ? -11.502 -0.031 6.837 1.00 93.31 86 GLY A N 1
ATOM 632 C CA . GLY A 1 86 ? -11.822 -0.315 8.238 1.00 93.31 86 GLY A CA 1
ATOM 633 C C . GLY A 1 86 ? -13.318 -0.519 8.483 1.00 93.31 86 GLY A C 1
ATOM 634 O O . GLY A 1 86 ? -14.152 0.223 7.955 1.00 93.31 86 GLY A O 1
ATOM 635 N N . ALA A 1 87 ? -13.650 -1.530 9.285 1.00 90.31 87 ALA A N 1
ATOM 636 C CA . ALA A 1 87 ? -15.016 -1.858 9.679 1.00 90.31 87 ALA A CA 1
ATOM 637 C C . ALA A 1 87 ? -15.060 -2.109 11.202 1.00 90.31 87 ALA A C 1
ATOM 639 O O . ALA A 1 87 ? -14.578 -3.151 11.644 1.00 90.31 87 ALA A O 1
ATOM 640 N N . PRO A 1 88 ? -15.618 -1.185 12.010 1.00 93.56 88 PRO A N 1
ATOM 641 C CA . PRO A 1 88 ? -16.252 0.074 11.607 1.00 93.56 88 PRO A CA 1
ATOM 642 C C . PRO A 1 88 ? -15.261 1.080 10.980 1.00 93.56 88 PRO A C 1
ATOM 644 O O . PRO A 1 88 ? -14.053 0.960 11.193 1.00 93.56 88 PRO A O 1
ATOM 647 N N . PRO A 1 89 ? -15.750 2.082 10.220 1.00 95.06 89 PRO A N 1
ATOM 648 C CA . PRO A 1 89 ? -14.893 3.111 9.638 1.00 95.06 89 PRO A CA 1
ATOM 649 C C . PRO A 1 89 ? -14.060 3.835 10.698 1.00 95.06 89 PRO A C 1
ATOM 651 O O . PRO A 1 89 ? -14.581 4.275 11.723 1.00 95.06 89 PRO A O 1
ATOM 654 N N . THR A 1 90 ? -12.765 3.993 10.436 1.00 95.81 90 THR A N 1
ATOM 655 C CA . THR A 1 90 ? -11.838 4.649 11.362 1.00 95.81 90 THR A CA 1
ATOM 656 C C . THR A 1 90 ? -11.888 6.175 11.230 1.00 95.81 90 THR A C 1
ATOM 658 O O . THR A 1 90 ? -11.950 6.739 10.128 1.00 95.81 90 THR A O 1
ATOM 661 N N . ALA A 1 91 ? -11.817 6.877 12.362 1.00 95.38 91 ALA A N 1
ATOM 662 C CA . ALA A 1 91 ? -11.699 8.331 12.377 1.00 95.38 91 ALA A CA 1
ATOM 663 C C . ALA A 1 91 ? -10.278 8.762 11.988 1.00 95.38 91 ALA A C 1
ATOM 665 O O . ALA A 1 91 ? -9.305 8.154 12.423 1.00 95.38 91 ALA A O 1
ATOM 666 N N . MET A 1 92 ? -10.163 9.819 11.180 1.00 95.19 92 MET A N 1
ATOM 667 C CA . MET A 1 92 ? -8.868 10.456 10.928 1.00 95.19 92 MET A CA 1
ATOM 668 C C . MET A 1 92 ? -8.352 11.117 12.207 1.00 95.19 92 MET A C 1
ATOM 670 O O . MET A 1 92 ? -9.138 11.537 13.061 1.00 95.19 92 MET A O 1
ATOM 674 N N . LEU A 1 93 ? -7.032 11.265 12.306 1.00 95.31 93 LEU A N 1
ATOM 675 C CA . LEU A 1 93 ? -6.431 12.096 13.340 1.00 95.31 93 LEU A CA 1
ATOM 676 C C . LEU A 1 93 ? -6.913 13.549 13.212 1.00 95.31 93 LEU A C 1
ATOM 678 O O . LEU A 1 93 ? -7.150 14.063 12.118 1.00 95.31 93 LEU A O 1
ATOM 682 N N . SER A 1 94 ? -7.062 14.219 14.353 1.00 95.44 94 SER A N 1
ATOM 683 C CA . SER A 1 94 ? -7.316 15.657 14.382 1.00 95.44 94 SER A CA 1
ATOM 684 C C . SER A 1 94 ? -6.026 16.432 14.101 1.00 95.44 94 SER A C 1
ATOM 686 O O . SER A 1 94 ? -4.926 15.937 14.348 1.00 95.44 94 SER A O 1
ATOM 688 N N . ASN A 1 95 ? -6.140 17.690 13.667 1.00 94.31 95 ASN A N 1
ATOM 689 C CA . ASN A 1 95 ? -4.973 18.569 13.510 1.00 94.31 95 ASN A CA 1
ATOM 690 C C . ASN A 1 95 ? -4.153 18.663 14.804 1.00 94.31 95 ASN A C 1
ATOM 692 O O . ASN A 1 95 ? -2.927 18.644 14.773 1.00 94.31 95 ASN A O 1
ATOM 696 N N . TRP A 1 96 ? -4.823 18.717 15.958 1.00 95.31 96 TRP A N 1
ATOM 697 C CA . TRP A 1 96 ? -4.126 18.736 17.239 1.00 95.31 96 TRP A CA 1
ATOM 698 C C . TRP A 1 96 ? -3.349 17.438 17.480 1.00 95.31 96 TRP A C 1
ATOM 700 O O . TRP A 1 96 ? -2.189 17.505 17.872 1.00 95.31 96 TRP A O 1
ATOM 710 N N . ALA A 1 97 ? -3.930 16.274 17.172 1.00 94.19 97 ALA A N 1
ATOM 711 C CA . ALA A 1 97 ? -3.223 14.997 17.265 1.00 94.19 97 ALA A CA 1
ATOM 712 C C . ALA A 1 97 ? -1.998 14.950 16.333 1.00 94.19 97 ALA A C 1
ATOM 714 O O . ALA A 1 97 ? -0.937 14.493 16.753 1.00 94.19 97 ALA A O 1
ATOM 715 N N . HIS A 1 98 ? -2.120 15.487 15.113 1.00 92.50 98 HIS A N 1
ATOM 716 C CA . HIS A 1 98 ? -1.019 15.572 14.152 1.00 92.50 98 HIS A CA 1
ATOM 717 C C . HIS A 1 98 ? 0.148 16.451 14.638 1.00 92.50 98 HIS A C 1
ATOM 719 O O . HIS A 1 98 ? 1.298 16.051 14.473 1.00 92.50 98 HIS A O 1
ATOM 725 N N . PHE A 1 99 ? -0.128 17.633 15.206 1.00 90.12 99 PHE A N 1
ATOM 726 C CA . PHE A 1 99 ? 0.905 18.641 15.497 1.00 90.12 99 PHE A CA 1
ATOM 727 C C . PHE A 1 99 ? 1.368 18.693 16.956 1.00 90.12 99 PHE A C 1
ATOM 729 O O . PHE A 1 99 ? 2.540 18.946 17.215 1.00 90.12 99 PHE A O 1
ATOM 736 N N . ALA A 1 100 ? 0.459 18.497 17.909 1.00 88.81 100 ALA A N 1
ATOM 737 C CA . ALA A 1 100 ? 0.711 18.716 19.335 1.00 88.81 100 ALA A CA 1
ATOM 738 C C . ALA A 1 100 ? 0.516 17.452 20.184 1.00 88.81 100 ALA A C 1
ATOM 740 O O . ALA A 1 100 ? 1.081 17.349 21.268 1.00 88.81 100 ALA A O 1
ATOM 741 N N . GLY A 1 101 ? -0.261 16.485 19.691 1.00 85.31 101 GLY A N 1
ATOM 742 C CA . GLY A 1 101 ? -0.569 15.240 20.395 1.00 85.31 101 GLY A CA 1
ATOM 743 C C . GLY A 1 101 ? 0.506 14.158 20.292 1.00 85.31 101 GLY A C 1
ATOM 744 O O . GLY A 1 101 ? 0.334 13.099 20.884 1.00 85.31 101 GLY A O 1
ATOM 745 N N . GLY A 1 102 ? 1.594 14.397 19.550 1.00 90.50 102 GLY A N 1
ATOM 746 C CA . GLY A 1 102 ? 2.706 13.448 19.430 1.00 90.50 102 GLY A CA 1
ATOM 747 C C . GLY A 1 102 ? 2.367 12.173 18.651 1.00 90.50 102 GLY A C 1
ATOM 748 O O . GLY A 1 102 ? 2.943 11.127 18.938 1.00 90.50 102 GLY A O 1
ATOM 749 N N . ALA A 1 103 ? 1.436 12.245 17.692 1.00 95.56 103 ALA A N 1
ATOM 750 C CA . ALA A 1 103 ? 1.062 11.094 16.875 1.00 95.56 103 ALA A CA 1
ATOM 751 C C . ALA A 1 103 ? 2.270 10.484 16.146 1.00 95.56 103 ALA A C 1
ATOM 753 O O . ALA A 1 103 ? 3.123 11.188 15.598 1.00 95.56 103 ALA A O 1
ATOM 754 N N . THR A 1 104 ? 2.310 9.158 16.109 1.00 97.00 104 THR A N 1
ATOM 755 C CA . THR A 1 104 ? 3.361 8.378 15.452 1.00 97.00 104 THR A CA 1
ATOM 756 C C . THR A 1 104 ? 2.967 7.988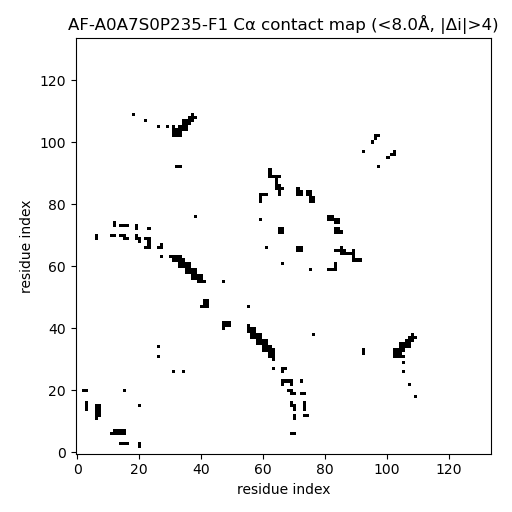 14.031 1.00 97.00 104 THR A C 1
ATOM 758 O O . THR A 1 104 ? 1.796 7.709 13.751 1.00 97.00 104 THR A O 1
ATOM 761 N N . TYR A 1 105 ? 3.956 7.948 13.129 1.00 96.88 105 TYR A N 1
ATOM 762 C CA . TYR A 1 105 ? 3.733 7.664 11.713 1.00 96.88 105 TYR A CA 1
ATOM 763 C C . TYR A 1 105 ? 4.502 6.438 11.236 1.00 96.88 105 TYR A C 1
ATOM 765 O O . TYR A 1 105 ? 5.686 6.277 11.526 1.00 96.88 105 TYR A O 1
ATOM 773 N N . GLY A 1 106 ? 3.826 5.601 10.454 1.00 96.69 106 GLY A N 1
ATOM 774 C CA . GLY A 1 106 ? 4.437 4.536 9.667 1.00 96.69 106 GLY A CA 1
ATOM 775 C C . GLY A 1 106 ? 4.357 4.853 8.179 1.00 96.69 106 GLY A C 1
ATOM 776 O O . GLY A 1 106 ? 3.361 5.398 7.713 1.00 96.69 106 GLY A O 1
ATOM 777 N N . ALA A 1 107 ? 5.377 4.478 7.416 1.00 96.88 107 ALA A N 1
ATOM 778 C CA . ALA A 1 107 ? 5.355 4.601 5.965 1.00 96.88 107 ALA A CA 1
ATOM 779 C C . ALA A 1 107 ? 5.717 3.267 5.317 1.00 96.88 107 ALA A C 1
ATOM 781 O O . ALA A 1 107 ? 6.643 2.583 5.753 1.00 96.88 107 ALA A O 1
ATOM 782 N N . ILE A 1 108 ? 4.979 2.905 4.271 1.00 97.69 108 ILE A N 1
ATOM 783 C CA . ILE A 1 108 ? 5.212 1.707 3.477 1.00 97.69 108 ILE A CA 1
ATOM 784 C C . ILE A 1 108 ? 5.351 2.101 2.014 1.00 97.69 108 ILE A C 1
ATOM 786 O O . ILE A 1 108 ? 4.444 2.674 1.411 1.00 97.69 108 ILE A O 1
ATOM 790 N N . THR A 1 109 ? 6.466 1.692 1.424 1.00 95.75 109 THR A N 1
ATOM 791 C CA . THR A 1 109 ? 6.656 1.654 -0.025 1.00 95.75 109 THR A CA 1
ATOM 792 C C . THR A 1 109 ? 7.018 0.226 -0.425 1.00 95.75 109 THR A C 1
ATOM 794 O O . THR A 1 109 ? 7.617 -0.517 0.354 1.00 95.75 109 THR A O 1
ATOM 797 N N . ASN A 1 110 ? 6.605 -0.205 -1.618 1.00 93.81 110 ASN A N 1
ATOM 798 C CA . ASN A 1 110 ? 6.849 -1.569 -2.079 1.00 93.81 110 ASN A CA 1
ATOM 799 C C . ASN A 1 110 ? 7.389 -1.578 -3.507 1.00 93.81 110 ASN A C 1
ATOM 801 O O . ASN A 1 110 ? 6.733 -1.105 -4.431 1.00 93.81 110 ASN A O 1
ATOM 805 N N . TRP A 1 111 ? 8.578 -2.164 -3.665 1.00 91.38 111 TRP A N 1
ATOM 806 C CA . TRP A 1 111 ? 9.286 -2.261 -4.940 1.00 91.38 111 TRP A CA 1
ATOM 807 C C . TRP A 1 111 ? 9.416 -3.701 -5.467 1.00 91.38 111 TRP A C 1
ATOM 809 O O . TRP A 1 111 ? 10.040 -3.948 -6.495 1.00 91.38 111 TRP A O 1
ATOM 819 N N . SER A 1 112 ? 8.798 -4.672 -4.791 1.00 89.31 112 SER A N 1
ATOM 820 C CA . SER A 1 112 ? 8.971 -6.112 -5.042 1.00 89.31 112 SER A CA 1
ATOM 821 C C . SER A 1 112 ? 8.612 -6.562 -6.460 1.00 89.31 112 SER A C 1
ATOM 823 O O . SER A 1 112 ? 9.173 -7.540 -6.942 1.00 89.31 112 SER A O 1
ATOM 825 N N . LYS A 1 113 ? 7.703 -5.859 -7.146 1.00 86.62 113 LYS A N 1
ATOM 826 C CA . LYS A 1 113 ? 7.321 -6.168 -8.534 1.00 86.62 113 LYS A CA 1
ATOM 827 C C . LYS A 1 113 ? 8.156 -5.445 -9.596 1.00 86.62 113 LYS A C 1
ATOM 829 O O . LYS A 1 113 ? 8.023 -5.773 -10.771 1.00 86.62 113 LYS A O 1
ATOM 834 N N . PHE A 1 114 ? 8.994 -4.482 -9.209 1.00 86.00 114 PHE A N 1
ATOM 835 C CA . PHE A 1 114 ? 9.888 -3.791 -10.145 1.00 86.00 114 PHE A CA 1
ATOM 836 C C . PHE A 1 114 ? 11.192 -4.551 -10.379 1.00 86.00 114 PHE A C 1
ATOM 838 O O . PHE A 1 114 ? 11.876 -4.284 -11.362 1.00 86.00 114 PHE A O 1
ATOM 845 N N . ALA A 1 115 ? 11.531 -5.505 -9.507 1.00 86.31 115 ALA A N 1
ATOM 846 C CA . ALA A 1 115 ? 12.720 -6.325 -9.661 1.00 86.31 115 ALA A CA 1
ATOM 847 C C . ALA A 1 115 ? 12.647 -7.137 -10.964 1.00 86.31 115 ALA A C 1
ATOM 849 O O . ALA A 1 115 ? 11.743 -7.952 -11.162 1.00 86.31 115 ALA A O 1
ATOM 850 N N . ARG A 1 116 ? 13.611 -6.906 -11.854 1.00 86.31 116 ARG A N 1
ATOM 851 C CA . ARG A 1 116 ? 13.806 -7.647 -13.102 1.00 86.31 116 ARG A CA 1
ATOM 852 C C . ARG A 1 116 ? 15.301 -7.925 -13.265 1.00 86.31 116 ARG A C 1
ATOM 854 O O . ARG A 1 116 ? 16.099 -7.110 -12.798 1.00 86.31 116 ARG A O 1
ATOM 861 N N . PRO A 1 117 ? 15.695 -9.034 -13.911 1.00 84.44 117 PRO A N 1
ATOM 862 C CA . PRO A 1 117 ? 17.089 -9.251 -14.272 1.00 84.44 117 PRO A CA 1
ATOM 863 C C . PRO A 1 117 ? 17.620 -8.068 -15.088 1.00 84.44 117 PRO A C 1
ATOM 865 O O . PRO A 1 117 ? 16.974 -7.634 -16.044 1.00 84.44 117 PRO A O 1
ATOM 868 N N . LEU A 1 118 ? 18.782 -7.546 -14.702 1.00 83.75 118 LEU A N 1
ATOM 869 C CA . LEU A 1 118 ? 19.461 -6.472 -15.417 1.00 83.75 118 LEU A CA 1
ATOM 870 C C . LEU A 1 118 ? 20.555 -7.088 -16.292 1.00 83.75 118 LEU A C 1
ATOM 872 O O . LEU A 1 118 ? 21.573 -7.545 -15.781 1.00 83.75 118 LEU A O 1
ATOM 876 N N . ALA A 1 119 ? 20.345 -7.104 -17.607 1.00 85.31 119 ALA A N 1
ATOM 877 C CA . ALA A 1 119 ? 21.346 -7.577 -18.556 1.00 85.31 119 ALA A CA 1
ATOM 878 C C . ALA A 1 119 ? 22.282 -6.425 -18.949 1.00 85.31 119 ALA A C 1
ATOM 880 O O . ALA A 1 1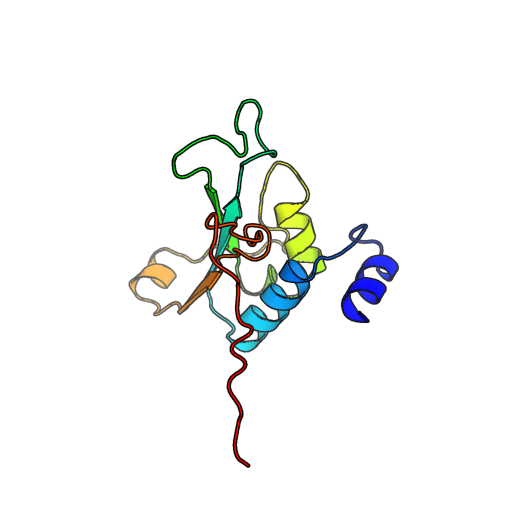19 ? 21.885 -5.517 -19.679 1.00 85.31 119 ALA A O 1
ATOM 881 N N . LEU A 1 120 ? 23.529 -6.467 -18.479 1.00 86.81 120 LEU A N 1
ATOM 882 C CA . LEU A 1 120 ? 24.574 -5.503 -18.834 1.00 86.81 120 LEU A CA 1
ATOM 883 C C . LEU A 1 120 ? 25.527 -6.109 -19.876 1.00 86.81 120 LEU A C 1
ATOM 885 O O . LEU A 1 120 ? 26.708 -6.307 -19.618 1.00 86.81 120 LEU A O 1
ATOM 889 N N . GLY A 1 121 ? 25.010 -6.431 -21.065 1.00 88.19 121 GLY A N 1
ATOM 890 C CA . GLY A 1 121 ? 25.822 -6.925 -22.185 1.00 88.19 121 GLY A CA 1
ATOM 891 C C . GLY A 1 121 ? 26.667 -8.154 -21.828 1.00 88.19 121 GLY A C 1
ATOM 892 O O . GLY A 1 121 ? 26.119 -9.220 -21.575 1.00 88.19 121 GLY A O 1
ATOM 893 N N . ALA A 1 122 ? 27.995 -7.996 -21.826 1.00 87.88 122 ALA A N 1
ATOM 894 C CA . ALA A 1 122 ? 28.957 -9.059 -21.517 1.00 87.88 122 ALA A CA 1
ATOM 895 C C . ALA A 1 122 ? 29.180 -9.299 -20.007 1.00 87.88 122 ALA A C 1
ATOM 897 O O . ALA A 1 122 ? 30.061 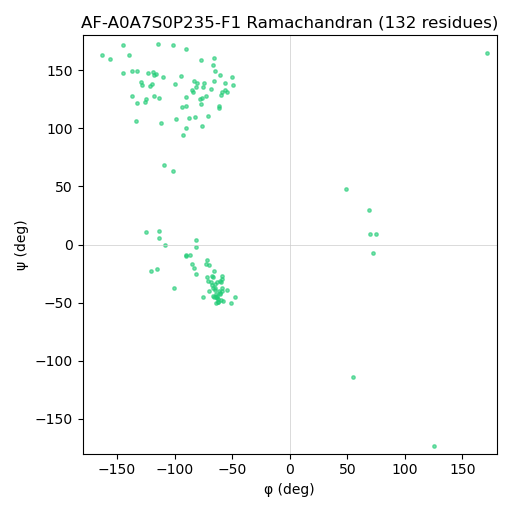-10.071 -19.639 1.00 87.88 122 ALA A O 1
ATOM 898 N N . SER A 1 123 ? 28.447 -8.614 -19.127 1.00 87.12 123 SER A N 1
ATOM 899 C CA . SER A 1 123 ? 28.550 -8.815 -17.680 1.00 87.12 123 SER A CA 1
ATOM 900 C C . SER A 1 123 ? 27.731 -10.019 -17.217 1.00 87.12 123 SER A C 1
ATOM 902 O O . SER A 1 123 ? 26.561 -10.160 -17.572 1.00 87.12 123 SER A O 1
ATOM 904 N N . GLU A 1 124 ? 28.326 -10.835 -16.352 1.00 85.44 124 GLU A N 1
ATOM 905 C CA . GLU A 1 124 ? 27.650 -11.931 -15.658 1.00 85.44 124 GLU A CA 1
ATOM 906 C C . GLU A 1 124 ? 27.269 -11.500 -14.237 1.00 85.44 124 GLU A C 1
ATOM 908 O O . GLU A 1 124 ? 28.030 -10.819 -13.548 1.00 85.44 124 GLU A O 1
ATOM 913 N N . GLN A 1 125 ? 26.063 -11.869 -13.800 1.00 82.88 125 GLN A N 1
ATOM 914 C CA . GLN A 1 125 ? 25.622 -11.624 -12.432 1.00 82.88 125 GLN A CA 1
ATOM 915 C C . GLN A 1 125 ? 26.170 -12.728 -11.524 1.00 82.88 125 GLN A C 1
ATOM 917 O O . GLN A 1 125 ? 25.689 -13.859 -11.563 1.00 82.88 125 GLN A O 1
ATOM 922 N N . GLU A 1 126 ? 27.129 -12.390 -10.668 1.00 83.19 126 GLU A N 1
ATOM 923 C CA . GLU A 1 126 ? 27.592 -13.295 -9.619 1.00 83.19 126 GLU A CA 1
ATOM 924 C C . GLU A 1 126 ? 26.680 -13.192 -8.387 1.00 83.19 126 GLU A C 1
ATOM 926 O O . GLU A 1 126 ? 26.337 -12.102 -7.917 1.00 83.19 126 GLU A O 1
ATOM 931 N N . LEU A 1 127 ? 26.237 -14.340 -7.869 1.00 83.19 127 LEU A N 1
ATOM 932 C CA . LEU A 1 127 ? 25.415 -14.393 -6.666 1.00 83.19 127 LEU A CA 1
ATOM 933 C C . LEU A 1 127 ? 26.295 -14.152 -5.436 1.00 83.19 127 LEU A C 1
ATOM 935 O O . LEU A 1 127 ? 26.962 -15.062 -4.953 1.00 83.19 127 LEU A O 1
ATOM 939 N N . HIS A 1 128 ? 26.245 -12.940 -4.893 1.00 80.88 128 HIS A N 1
ATOM 940 C CA . HIS A 1 128 ? 26.915 -12.613 -3.639 1.00 80.88 128 HIS A CA 1
ATOM 941 C C . HIS A 1 128 ? 25.953 -12.794 -2.455 1.00 80.88 128 HIS A C 1
ATOM 943 O O . HIS A 1 128 ? 25.165 -11.903 -2.131 1.00 80.88 128 HIS A O 1
ATOM 949 N N . LEU A 1 129 ? 25.991 -13.968 -1.820 1.00 83.69 129 LEU A N 1
ATOM 950 C CA . LEU A 1 129 ? 25.284 -14.214 -0.562 1.00 83.69 129 LEU A CA 1
ATOM 951 C C . LEU A 1 129 ? 26.211 -13.871 0.611 1.00 83.69 129 LEU A C 1
ATOM 953 O O . LEU A 1 129 ? 27.318 -14.406 0.661 1.00 83.69 129 LEU A O 1
ATOM 957 N N . PRO A 1 130 ? 25.792 -13.024 1.568 1.00 79.81 130 PRO A N 1
ATOM 958 C CA . PRO A 1 130 ? 26.550 -12.853 2.797 1.00 79.81 130 PRO A CA 1
ATOM 959 C C . PRO A 1 130 ? 26.606 -14.196 3.531 1.00 79.81 130 PRO A C 1
ATOM 961 O O . PRO A 1 130 ? 25.573 -14.754 3.908 1.00 79.81 130 PRO A O 1
ATOM 964 N N . LEU A 1 131 ? 27.816 -14.723 3.704 1.00 78.81 131 LEU A N 1
ATOM 965 C CA . LEU A 1 131 ? 28.064 -15.842 4.599 1.00 78.81 131 LEU A CA 1
ATOM 966 C C . LEU A 1 131 ? 28.073 -15.282 6.020 1.00 78.81 131 LEU A C 1
ATOM 968 O O . LEU A 1 131 ? 28.832 -14.364 6.325 1.00 78.81 131 LEU A O 1
ATOM 972 N N . PHE A 1 132 ? 27.185 -15.795 6.863 1.00 77.50 132 PHE A N 1
ATOM 973 C CA . PHE A 1 132 ? 27.235 -15.517 8.289 1.00 77.50 132 PHE A CA 1
ATOM 974 C C . PHE A 1 132 ? 28.097 -16.599 8.934 1.00 77.50 132 PHE A C 1
ATOM 976 O O . PHE A 1 132 ? 27.753 -17.775 8.844 1.00 77.50 132 PHE A O 1
ATOM 983 N N . ASP A 1 133 ? 29.198 -16.198 9.564 1.00 68.00 133 ASP A N 1
ATOM 984 C CA . ASP A 1 133 ? 29.907 -17.064 10.502 1.00 68.00 133 ASP A CA 1
ATOM 985 C C . ASP A 1 133 ? 29.136 -17.049 11.829 1.00 68.00 133 ASP A C 1
ATOM 987 O O . ASP A 1 133 ? 28.840 -15.980 12.373 1.00 68.00 133 ASP A O 1
ATOM 991 N N . TRP A 1 134 ? 28.778 -18.235 12.316 1.00 63.41 134 TRP A N 1
ATOM 992 C CA . TRP A 1 134 ? 28.145 -18.469 13.617 1.00 63.41 134 TRP A CA 1
ATOM 993 C C . TRP A 1 134 ? 29.086 -19.221 14.551 1.00 63.41 134 TRP A C 1
ATOM 995 O O . TRP A 1 134 ? 29.780 -20.151 14.078 1.00 63.41 134 TRP A O 1
#

Solvent-accessible surface area (backbone atoms only — not comparable to full-atom values): 8374 Å² total; per-residue (Å²): 110,66,69,40,53,51,38,40,72,66,65,83,36,89,59,46,52,71,64,25,46,51,50,18,54,51,46,66,71,69,58,35,58,36,31,38,34,59,41,77,37,51,78,74,45,92,94,35,48,88,84,62,85,75,89,55,61,52,72,48,64,37,37,64,64,25,34,76,40,28,58,29,45,32,56,19,69,69,46,88,78,72,40,80,48,26,82,74,77,67,76,78,82,49,71,57,37,67,75,73,62,73,58,41,76,42,80,46,80,83,62,80,86,72,70,66,91,81,84,58,82,93,59,79,87,77,88,84,72,87,81,79,88,128

pLDDT: mean 90.66, std 7.55, range [63.41, 98.0]

Organism: NCBI:txid127549

Radius of gyration: 18.4 Å; Cα contacts (8 Å, |Δi|>4): 167; chains: 1; bounding box: 46×39×43 Å